Protein AF-A0A9X7Y164-F1 (afdb_monomer_lite)

Secondary structure (DSSP, 8-state):
---EEEEETTEEEEEETTEEEEEEEEE-TTS-EEEEEEEEHHHHHHHHHHTT-STT--TT-------

Structure (mmCIF, N/CA/C/O backbone):
data_AF-A0A9X7Y164-F1
#
_entry.id   AF-A0A9X7Y164-F1
#
loop_
_atom_site.group_PDB
_atom_site.id
_atom_site.type_symbol
_atom_site.label_atom_id
_atom_site.label_alt_id
_atom_site.label_comp_id
_atom_site.label_asym_id
_atom_site.label_entity_id
_atom_site.label_seq_id
_atom_site.pdbx_PDB_ins_code
_atom_site.Cartn_x
_atom_site.Cartn_y
_atom_site.Cartn_z
_atom_site.occupancy
_atom_site.B_iso_or_equiv
_atom_site.auth_seq_id
_atom_site.auth_comp_id
_atom_site.auth_asym_id
_atom_site.auth_atom_id
_atom_site.pdbx_PDB_model_num
ATOM 1 N N . MET A 1 1 ? -15.746 -6.554 -10.390 1.00 54.84 1 MET A N 1
ATOM 2 C CA . MET A 1 1 ? -14.381 -6.109 -10.027 1.00 54.84 1 MET A CA 1
ATOM 3 C C . MET A 1 1 ? -14.041 -6.612 -8.631 1.00 54.84 1 MET A C 1
ATOM 5 O O . MET A 1 1 ? -14.754 -6.270 -7.701 1.00 54.84 1 MET A O 1
ATOM 9 N N . GLY A 1 2 ? -13.005 -7.440 -8.472 1.00 65.62 2 GLY A N 1
ATOM 10 C CA . GLY A 1 2 ? -12.594 -7.937 -7.154 1.00 65.62 2 GLY A CA 1
ATOM 11 C C . GLY A 1 2 ? -11.702 -6.929 -6.433 1.00 65.62 2 GLY A C 1
ATOM 12 O O . GLY A 1 2 ? -10.642 -6.578 -6.946 1.00 65.62 2 GLY A O 1
ATOM 13 N N . TYR A 1 3 ? -12.120 -6.476 -5.256 1.00 81.62 3 TYR A N 1
ATOM 14 C CA . TYR A 1 3 ? -11.273 -5.711 -4.346 1.00 81.62 3 TYR A CA 1
ATOM 15 C C . TYR A 1 3 ? -10.431 -6.700 -3.537 1.00 81.62 3 TYR A C 1
ATOM 17 O O . TYR A 1 3 ? -10.977 -7.490 -2.769 1.00 81.62 3 TYR A O 1
ATOM 25 N N . ARG A 1 4 ? -9.111 -6.706 -3.751 1.00 90.94 4 ARG A N 1
ATOM 26 C CA . ARG A 1 4 ? -8.184 -7.559 -2.990 1.00 90.94 4 ARG A CA 1
ATOM 27 C C . ARG A 1 4 ? -7.378 -6.707 -2.031 1.00 90.94 4 ARG A C 1
ATOM 29 O O . ARG A 1 4 ? -6.926 -5.618 -2.387 1.00 90.94 4 ARG A O 1
ATOM 36 N N . VAL A 1 5 ? -7.191 -7.222 -0.826 1.00 91.50 5 VAL A N 1
ATOM 37 C CA . VAL A 1 5 ? -6.394 -6.581 0.213 1.00 91.50 5 VAL A CA 1
ATOM 38 C C . VAL A 1 5 ? -5.376 -7.586 0.715 1.00 91.50 5 VAL A C 1
ATOM 40 O O . VAL A 1 5 ? -5.730 -8.711 1.051 1.00 91.50 5 VAL A O 1
ATOM 43 N N . PHE A 1 6 ? -4.123 -7.159 0.764 1.00 92.62 6 PHE A N 1
ATOM 44 C CA . PHE A 1 6 ? -3.012 -7.903 1.336 1.00 92.62 6 PHE A CA 1
ATOM 45 C C . PHE A 1 6 ? -2.529 -7.149 2.570 1.00 92.62 6 PHE A C 1
ATOM 47 O O . PHE A 1 6 ? -2.429 -5.922 2.535 1.00 92.62 6 PHE A O 1
ATOM 54 N N . SER A 1 7 ? -2.220 -7.866 3.642 1.00 91.75 7 SER A N 1
ATOM 55 C CA . SER A 1 7 ? -1.662 -7.290 4.866 1.00 91.75 7 SER A CA 1
ATOM 56 C C . SER A 1 7 ? -0.304 -7.924 5.133 1.00 91.75 7 SER A C 1
ATOM 58 O O . SER A 1 7 ? -0.171 -9.143 5.057 1.00 91.75 7 SER A O 1
ATOM 60 N N . ALA A 1 8 ? 0.693 -7.100 5.438 1.00 88.00 8 ALA A N 1
ATOM 61 C CA . ALA A 1 8 ? 2.057 -7.523 5.724 1.00 88.00 8 ALA A CA 1
ATOM 62 C C . ALA A 1 8 ? 2.602 -6.685 6.886 1.00 88.00 8 ALA A C 1
ATOM 64 O O . ALA A 1 8 ? 3.034 -5.548 6.697 1.00 88.00 8 ALA A O 1
ATOM 65 N N . GLY A 1 9 ? 2.539 -7.230 8.103 1.00 90.12 9 GLY A N 1
ATOM 66 C CA . GLY A 1 9 ? 2.929 -6.511 9.318 1.00 90.12 9 GLY A CA 1
ATOM 67 C C . GLY A 1 9 ? 2.191 -5.176 9.456 1.00 90.12 9 GLY A C 1
ATOM 68 O O . GLY A 1 9 ? 0.963 -5.129 9.453 1.00 90.12 9 GLY A O 1
ATOM 69 N N . GLN A 1 10 ? 2.958 -4.090 9.536 1.00 94.00 10 GLN A N 1
ATOM 70 C CA . GLN A 1 10 ? 2.469 -2.709 9.628 1.00 94.00 10 GLN A CA 1
ATOM 71 C C . GLN A 1 10 ? 2.110 -2.079 8.273 1.00 94.00 10 GLN A C 1
ATOM 73 O O . GLN A 1 10 ? 2.042 -0.860 8.155 1.00 94.00 10 GLN A O 1
ATOM 78 N N . TYR A 1 11 ? 1.896 -2.886 7.233 1.00 94.75 11 TYR A N 1
ATOM 79 C CA . TYR A 1 11 ? 1.530 -2.406 5.906 1.00 94.75 11 TYR A CA 1
ATOM 80 C C . TYR A 1 11 ? 0.305 -3.123 5.357 1.00 94.75 11 TYR A C 1
ATOM 82 O O . TYR A 1 11 ? 0.052 -4.300 5.629 1.00 94.75 11 TYR A O 1
ATOM 90 N N . LYS A 1 12 ? -0.433 -2.405 4.513 1.00 95.00 12 LYS A N 1
ATOM 91 C CA . LYS A 1 12 ? -1.561 -2.925 3.748 1.00 95.00 12 LYS A CA 1
ATOM 92 C C . LYS A 1 12 ? -1.428 -2.538 2.284 1.00 95.00 12 LYS A C 1
ATOM 94 O O . LYS A 1 12 ? -1.108 -1.397 1.962 1.00 95.00 12 LYS A O 1
ATOM 99 N N . ILE A 1 13 ? -1.742 -3.467 1.391 1.00 95.75 13 ILE A N 1
ATOM 100 C CA . ILE A 1 13 ? -1.756 -3.246 -0.052 1.00 95.75 13 ILE A CA 1
ATOM 101 C C . ILE A 1 13 ? -3.169 -3.495 -0.563 1.00 95.75 13 ILE A C 1
ATOM 103 O O . ILE A 1 13 ? -3.736 -4.568 -0.365 1.00 95.75 13 ILE A O 1
ATOM 107 N N . ARG A 1 14 ? -3.746 -2.500 -1.234 1.00 95.00 14 ARG A N 1
ATOM 108 C CA . ARG A 1 14 ? -5.087 -2.568 -1.824 1.00 95.00 14 ARG A CA 1
ATOM 109 C C . ARG A 1 14 ? -4.971 -2.647 -3.339 1.00 95.00 14 ARG A C 1
ATOM 111 O O . ARG A 1 14 ? -4.316 -1.802 -3.948 1.00 95.00 14 ARG A O 1
ATOM 118 N N . GLN A 1 15 ? -5.616 -3.639 -3.943 1.00 94.50 15 GLN A N 1
ATOM 119 C CA . GLN A 1 15 ? -5.721 -3.765 -5.392 1.00 94.50 15 GLN A CA 1
ATOM 120 C C . GLN A 1 15 ? -7.023 -3.129 -5.885 1.00 94.50 15 GLN A C 1
ATOM 122 O O . GLN A 1 15 ? -8.112 -3.498 -5.442 1.00 94.50 15 GLN A O 1
ATOM 127 N N . ARG A 1 16 ? -6.912 -2.213 -6.849 1.00 91.56 16 ARG A N 1
ATOM 128 C CA . ARG A 1 16 ? -8.042 -1.575 -7.532 1.00 91.56 16 ARG A CA 1
ATOM 129 C C . ARG A 1 16 ? -7.733 -1.451 -9.019 1.00 91.56 16 ARG A C 1
ATOM 131 O O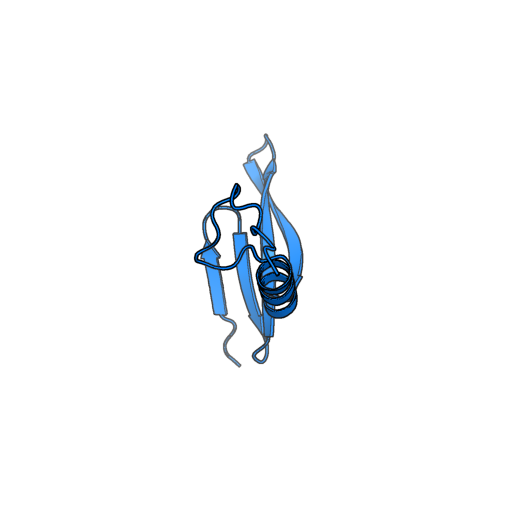 . ARG A 1 16 ? -6.715 -0.872 -9.375 1.00 91.56 16 ARG A O 1
ATOM 138 N N . ASP A 1 17 ? -8.581 -2.028 -9.870 1.00 87.88 17 ASP A N 1
ATOM 139 C CA . ASP A 1 17 ? -8.472 -1.950 -11.338 1.00 87.88 17 ASP A CA 1
ATOM 140 C C . ASP A 1 17 ? -7.045 -2.200 -11.868 1.00 87.88 17 ASP A C 1
ATOM 142 O O . ASP A 1 17 ? -6.520 -1.450 -12.686 1.00 87.88 17 ASP A O 1
ATOM 146 N N . LYS A 1 18 ? -6.399 -3.266 -11.365 1.00 88.75 18 LYS A N 1
ATOM 147 C CA . LYS A 1 18 ? -5.010 -3.685 -11.672 1.00 88.75 18 LYS A CA 1
ATOM 148 C C . LYS A 1 18 ? -3.895 -2.793 -11.107 1.00 88.75 18 LYS A C 1
ATOM 150 O O . LYS A 1 18 ? -2.727 -3.099 -11.312 1.00 88.75 18 LYS A O 1
ATOM 155 N N . LYS A 1 19 ? -4.224 -1.741 -10.362 1.00 92.88 19 LYS A N 1
ATOM 156 C CA . LYS A 1 19 ? -3.258 -0.915 -9.628 1.00 92.88 19 LYS A CA 1
ATOM 157 C C . LYS A 1 19 ? -3.189 -1.344 -8.168 1.00 92.88 19 LYS A C 1
ATOM 159 O O . LYS A 1 19 ? -4.195 -1.747 -7.583 1.00 92.88 19 LYS A O 1
ATOM 164 N N . TYR A 1 20 ? -2.000 -1.234 -7.589 1.00 95.69 20 TYR A N 1
ATOM 165 C CA . TYR A 1 20 ? -1.734 -1.572 -6.195 1.00 95.69 20 TYR A CA 1
ATOM 166 C C . TYR A 1 20 ? -1.330 -0.318 -5.427 1.00 95.69 20 TYR A C 1
ATOM 168 O O . TYR A 1 20 ? -0.463 0.437 -5.868 1.00 95.69 20 TYR A O 1
ATOM 176 N N . TYR A 1 21 ? -1.963 -0.116 -4.278 1.00 95.75 21 TYR A N 1
ATOM 177 C CA . TYR A 1 21 ? -1.801 1.060 -3.431 1.00 95.75 21 TYR A CA 1
ATOM 178 C C . TYR A 1 21 ? -1.360 0.623 -2.041 1.00 95.75 21 TYR A C 1
ATOM 180 O O . TYR A 1 21 ? -2.006 -0.239 -1.443 1.00 95.75 21 TYR A O 1
ATOM 188 N N . VAL A 1 22 ? -0.271 1.204 -1.549 1.00 96.44 22 VAL A N 1
ATOM 189 C CA . VAL A 1 22 ? 0.362 0.839 -0.280 1.00 96.44 22 VAL A CA 1
ATOM 190 C C . VAL A 1 22 ? -0.025 1.839 0.801 1.00 96.44 22 VAL A C 1
ATOM 192 O O . VAL A 1 22 ? -0.022 3.052 0.579 1.00 96.44 22 VAL A O 1
ATOM 195 N N . TYR A 1 23 ? -0.342 1.307 1.974 1.00 96.56 23 TYR A N 1
ATOM 196 C CA . TYR A 1 23 ? -0.684 2.044 3.179 1.00 96.56 23 TYR A CA 1
ATOM 197 C C . TYR A 1 23 ? 0.174 1.535 4.337 1.00 96.56 23 TYR A C 1
ATOM 199 O O . TYR A 1 23 ? 0.381 0.324 4.443 1.00 96.56 23 TYR A O 1
ATOM 207 N N . SER A 1 24 ? 0.646 2.428 5.205 1.00 95.44 24 SER A N 1
ATOM 208 C CA . SER A 1 24 ? 1.170 2.055 6.519 1.00 95.44 24 SER A CA 1
ATOM 209 C C . SER A 1 24 ? 0.030 1.999 7.529 1.00 95.44 24 SER A C 1
ATOM 211 O O . SER A 1 24 ? -0.981 2.693 7.402 1.00 95.44 24 SER A O 1
ATOM 213 N N . ILE A 1 25 ? 0.187 1.127 8.512 1.00 94.38 25 ILE A N 1
ATOM 214 C CA . ILE A 1 25 ? -0.736 0.914 9.611 1.00 94.38 25 ILE A CA 1
ATOM 215 C C . ILE A 1 25 ? -0.012 1.365 10.868 1.00 94.38 25 ILE A C 1
ATOM 217 O O . ILE A 1 25 ? 0.929 0.715 11.318 1.00 94.38 25 ILE A O 1
ATOM 221 N N . GLU A 1 26 ? -0.466 2.469 11.435 1.00 93.00 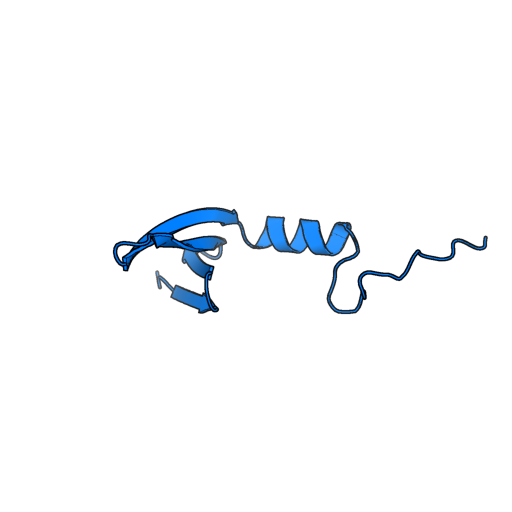26 GLU A N 1
ATOM 222 C CA . GLU A 1 26 ? 0.044 2.991 12.694 1.00 93.00 26 GLU A CA 1
ATOM 223 C C . GLU A 1 26 ? -0.984 2.707 13.784 1.00 93.00 26 GLU A C 1
ATOM 225 O O . GLU A 1 26 ? -2.188 2.876 13.577 1.00 93.00 26 GLU A O 1
ATOM 230 N N . LYS A 1 27 ? -0.510 2.237 14.939 1.00 89.62 27 LYS A N 1
ATOM 231 C CA . LYS A 1 27 ? -1.333 2.117 16.140 1.00 89.62 27 LYS A CA 1
ATOM 232 C C . LYS A 1 27 ? -0.962 3.241 17.083 1.00 89.62 27 LYS A C 1
ATOM 234 O O . LYS A 1 27 ? 0.196 3.341 17.482 1.00 89.62 27 LYS A O 1
ATOM 239 N N . ASP A 1 28 ? -1.932 4.068 17.434 1.00 85.06 28 ASP A N 1
ATOM 240 C CA . ASP A 1 28 ? -1.749 5.030 18.514 1.00 85.06 28 ASP A CA 1
ATOM 241 C C . ASP A 1 28 ? -1.773 4.337 19.884 1.00 85.06 28 ASP A C 1
ATOM 243 O O . ASP A 1 28 ? -2.221 3.196 20.026 1.00 85.06 28 ASP A O 1
ATOM 247 N N . SER A 1 29 ? -1.279 5.034 20.911 1.00 85.00 29 SER A N 1
ATOM 248 C CA . SER A 1 29 ? -1.188 4.525 22.289 1.00 85.00 29 SER A CA 1
ATOM 249 C C . SER A 1 29 ? -2.538 4.103 22.879 1.00 85.00 29 SER A C 1
ATOM 251 O O . SER A 1 29 ? -2.577 3.332 23.834 1.00 85.00 29 SER A O 1
ATOM 253 N N . ASN A 1 30 ? -3.641 4.574 22.292 1.00 87.50 30 ASN A N 1
ATOM 254 C CA . ASN A 1 30 ? -5.006 4.236 22.690 1.00 87.50 30 ASN A CA 1
ATOM 255 C C . ASN A 1 30 ? -5.553 3.011 21.933 1.00 87.50 30 ASN A C 1
ATOM 257 O O . ASN A 1 30 ? -6.706 2.633 22.125 1.00 87.50 30 ASN A O 1
ATOM 261 N N . GLY A 1 31 ? -4.741 2.388 21.075 1.00 84.69 31 GLY A N 1
ATOM 262 C CA . GLY A 1 31 ? -5.088 1.192 20.317 1.00 84.69 31 GLY A CA 1
ATOM 263 C C . GLY A 1 31 ? -5.880 1.450 19.035 1.00 84.69 31 GLY A C 1
ATOM 264 O O . GLY A 1 31 ? -6.265 0.476 18.380 1.00 84.69 31 GLY A O 1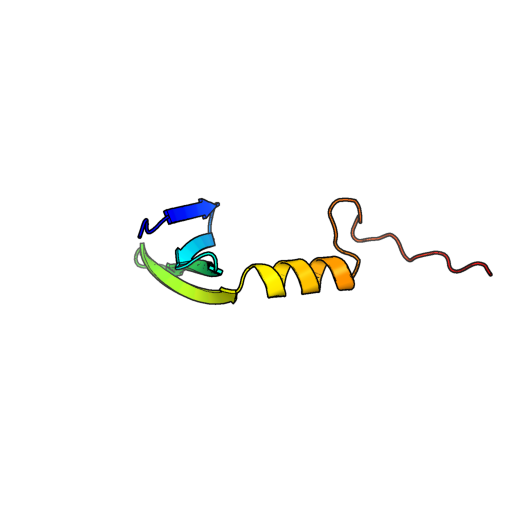
ATOM 265 N N . ASN A 1 32 ? -6.114 2.707 18.639 1.00 90.25 32 ASN A N 1
ATOM 266 C CA . ASN A 1 32 ? -6.772 2.986 17.367 1.00 90.25 32 ASN A CA 1
ATOM 267 C C . ASN A 1 32 ? -5.795 2.742 16.218 1.00 90.25 32 ASN A C 1
ATOM 269 O O . ASN A 1 32 ? -4.580 2.905 16.333 1.00 90.25 32 ASN A O 1
ATOM 273 N N . VAL A 1 33 ? -6.353 2.280 15.102 1.00 89.38 33 VAL A N 1
ATOM 274 C CA . VAL A 1 33 ? -5.594 1.950 13.902 1.00 89.38 33 VAL A CA 1
ATOM 275 C C . VAL A 1 33 ? -5.781 3.067 12.891 1.00 89.38 33 VAL A C 1
ATOM 277 O O . VAL A 1 33 ? -6.895 3.305 12.422 1.00 89.38 33 VAL A O 1
ATOM 280 N N . LYS A 1 34 ? -4.680 3.712 12.516 1.00 92.19 34 LYS A N 1
ATOM 281 C CA . LYS A 1 34 ? -4.635 4.720 11.463 1.00 92.19 34 LYS A CA 1
ATOM 282 C C . LYS A 1 34 ? -3.971 4.140 10.220 1.00 92.19 34 LYS A C 1
ATOM 284 O O . LYS A 1 34 ? -2.866 3.607 10.279 1.00 92.19 34 LYS A O 1
ATOM 289 N N . GLU A 1 35 ? -4.653 4.248 9.084 1.00 93.44 35 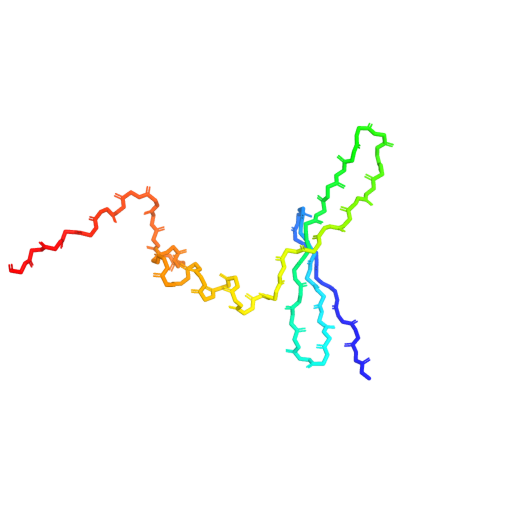GLU A N 1
ATOM 290 C CA . GLU A 1 35 ? -4.109 3.866 7.780 1.00 93.44 35 GLU A CA 1
ATOM 291 C C . GLU A 1 35 ? -3.625 5.118 7.039 1.00 93.44 35 GLU A C 1
ATOM 293 O O . GLU A 1 35 ? -4.430 5.975 6.667 1.00 93.44 35 GLU A O 1
ATOM 298 N N . THR A 1 36 ? -2.321 5.212 6.786 1.00 95.44 36 THR A N 1
ATOM 299 C CA . THR A 1 36 ? -1.711 6.339 6.067 1.00 95.44 36 THR A CA 1
ATOM 300 C C . THR A 1 36 ? -1.327 5.896 4.658 1.00 95.44 36 THR A C 1
ATOM 302 O O . THR A 1 36 ? -0.639 4.895 4.476 1.00 95.44 36 THR A O 1
ATOM 305 N N . TYR A 1 37 ? -1.787 6.615 3.631 1.00 95.50 37 TYR A N 1
ATOM 306 C CA . TYR A 1 37 ? -1.430 6.312 2.242 1.00 95.50 37 TYR A CA 1
ATOM 307 C C . TYR A 1 37 ? 0.035 6.666 1.967 1.00 95.50 37 TYR A C 1
ATOM 309 O O . TYR A 1 37 ? 0.436 7.811 2.154 1.00 95.50 37 TYR A O 1
ATOM 317 N N . ILE A 1 38 ? 0.808 5.690 1.485 1.00 95.75 38 ILE A N 1
ATOM 318 C CA . ILE A 1 38 ? 2.233 5.857 1.166 1.00 95.75 38 ILE A CA 1
ATOM 319 C C . ILE A 1 38 ? 2.425 6.153 -0.321 1.00 95.75 38 ILE A C 1
ATOM 321 O O . ILE A 1 38 ? 3.188 7.039 -0.696 1.00 95.75 38 ILE A O 1
ATOM 325 N N . GLY A 1 39 ? 1.736 5.412 -1.190 1.00 95.69 39 GLY A N 1
ATOM 326 C CA . GLY A 1 39 ? 1.907 5.565 -2.629 1.00 95.69 39 GLY A CA 1
ATOM 327 C C . GLY A 1 39 ? 1.499 4.340 -3.445 1.00 95.69 39 GLY A C 1
ATOM 328 O O . GLY A 1 39 ? 1.101 3.310 -2.895 1.00 95.69 39 GLY A O 1
ATOM 329 N N . PRO A 1 40 ? 1.592 4.430 -4.781 1.00 96.50 40 PRO A N 1
ATOM 330 C CA . PRO A 1 40 ? 1.401 3.284 -5.657 1.00 96.50 40 PRO A CA 1
ATOM 331 C C . PRO A 1 40 ? 2.610 2.341 -5.577 1.00 96.50 40 PRO A C 1
ATOM 333 O O . PRO A 1 40 ? 3.756 2.789 -5.629 1.00 96.50 40 PRO A O 1
ATOM 336 N N . LEU A 1 41 ? 2.349 1.033 -5.502 1.00 94.69 41 LEU A N 1
ATOM 337 C CA . LEU A 1 41 ? 3.377 0.003 -5.306 1.00 94.69 41 LEU A CA 1
ATOM 338 C C . LEU A 1 41 ? 4.457 0.027 -6.397 1.00 94.69 41 LEU A C 1
ATOM 340 O O . LEU A 1 41 ? 5.637 -0.066 -6.085 1.00 94.69 41 LEU A O 1
ATOM 344 N N . ASP A 1 42 ? 4.059 0.209 -7.657 1.00 93.81 42 ASP A N 1
ATOM 345 C CA . ASP A 1 42 ? 4.965 0.270 -8.813 1.00 93.81 42 ASP A CA 1
ATOM 346 C C . ASP A 1 42 ? 6.062 1.336 -8.649 1.00 93.81 42 ASP A C 1
ATOM 348 O O . ASP A 1 42 ? 7.246 1.046 -8.805 1.00 93.81 42 ASP A O 1
ATOM 352 N N . LYS A 1 43 ? 5.689 2.550 -8.217 1.00 94.38 43 LYS A N 1
ATOM 353 C CA . LYS A 1 43 ? 6.659 3.633 -7.996 1.00 94.38 43 LYS A CA 1
ATOM 354 C C . LYS A 1 43 ? 7.615 3.328 -6.84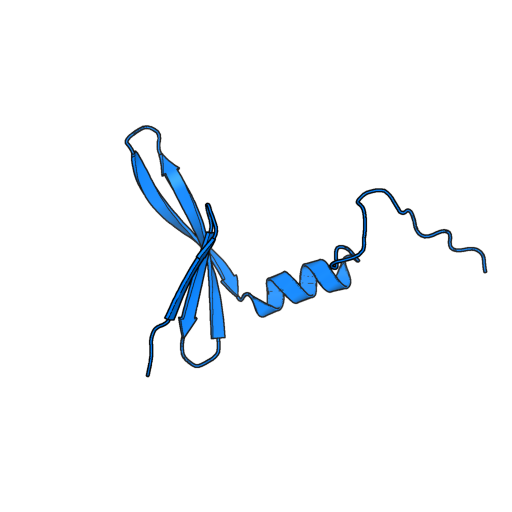9 1.00 94.38 43 LYS A C 1
ATOM 356 O O . LYS A 1 43 ? 8.783 3.690 -6.929 1.00 94.38 43 LYS A O 1
ATOM 361 N N . ILE A 1 44 ? 7.120 2.684 -5.792 1.00 92.69 44 ILE A N 1
ATOM 362 C CA . ILE A 1 44 ? 7.936 2.298 -4.637 1.00 92.69 44 ILE A CA 1
ATOM 363 C C . ILE A 1 44 ? 8.970 1.259 -5.076 1.00 92.69 44 ILE A C 1
ATOM 365 O O . ILE A 1 44 ? 10.161 1.453 -4.861 1.00 92.69 44 ILE A O 1
ATOM 369 N N . VAL A 1 45 ? 8.537 0.197 -5.759 1.00 91.25 45 VAL A N 1
ATOM 370 C CA . VAL A 1 45 ? 9.439 -0.847 -6.267 1.00 91.25 45 VAL A CA 1
ATOM 371 C C . VAL A 1 45 ? 10.466 -0.259 -7.236 1.00 91.25 45 VAL A C 1
ATOM 373 O O . VAL A 1 45 ? 11.655 -0.531 -7.089 1.00 91.25 45 VAL A O 1
ATOM 376 N N . LYS A 1 46 ? 10.036 0.599 -8.171 1.00 91.31 46 LYS A N 1
ATOM 377 C CA . LYS A 1 46 ? 10.929 1.295 -9.108 1.00 91.31 46 LYS A CA 1
ATOM 378 C C . LYS A 1 46 ? 11.994 2.111 -8.376 1.00 91.31 46 LYS A C 1
ATOM 380 O O . LYS A 1 46 ? 13.166 1.982 -8.704 1.00 91.31 46 LYS A O 1
ATOM 385 N N . PHE A 1 47 ? 11.610 2.878 -7.352 1.00 89.81 47 PHE A N 1
ATOM 386 C CA . PHE A 1 47 ? 12.548 3.662 -6.545 1.00 89.81 47 PHE A CA 1
ATOM 387 C C . PHE A 1 47 ? 13.625 2.788 -5.889 1.00 89.81 47 PHE A C 1
ATOM 389 O O . PHE A 1 47 ? 14.809 3.099 -5.997 1.00 89.81 47 PHE A O 1
ATOM 396 N N . TYR A 1 48 ? 13.240 1.683 -5.242 1.00 85.88 48 TYR A N 1
ATOM 397 C CA . TYR A 1 48 ? 14.208 0.788 -4.595 1.00 85.88 48 TYR A CA 1
ATOM 398 C C . TYR A 1 48 ? 15.085 0.045 -5.606 1.00 85.88 48 TYR A C 1
ATOM 400 O O . TYR A 1 48 ? 16.280 -0.116 -5.368 1.00 85.88 48 TYR A O 1
ATOM 408 N N . CYS A 1 49 ? 14.525 -0.344 -6.753 1.00 85.31 49 CYS A N 1
ATOM 409 C CA . CYS A 1 49 ? 15.281 -0.971 -7.833 1.00 85.31 49 CYS A CA 1
ATOM 410 C C . CYS A 1 49 ? 16.320 -0.009 -8.436 1.00 85.31 49 CYS A C 1
ATOM 412 O O . CYS A 1 49 ? 17.464 -0.396 -8.646 1.00 85.31 49 CYS A O 1
ATOM 414 N N . GLU A 1 50 ? 15.953 1.256 -8.669 1.00 85.81 50 GLU A N 1
ATOM 415 C CA . GLU A 1 50 ? 16.853 2.288 -9.209 1.00 85.81 50 GLU A CA 1
ATOM 416 C C . GLU A 1 50 ? 17.926 2.723 -8.209 1.00 85.81 50 GLU A C 1
ATOM 418 O O . GLU A 1 50 ? 19.049 3.033 -8.596 1.00 85.81 50 GLU A O 1
ATOM 423 N N . LYS A 1 51 ? 17.609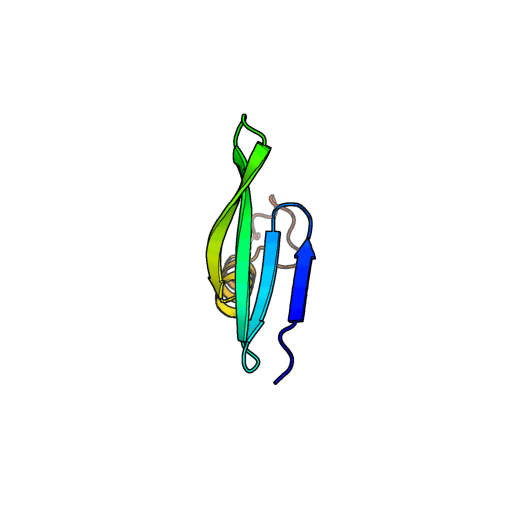 2.724 -6.910 1.00 80.12 51 LYS A N 1
ATOM 424 C CA . LYS A 1 51 ? 18.576 3.013 -5.841 1.00 80.12 51 LYS A CA 1
ATOM 425 C C . LYS A 1 51 ? 19.540 1.857 -5.565 1.00 80.12 51 LYS A C 1
ATOM 427 O O . LYS A 1 51 ? 20.326 1.951 -4.628 1.00 80.12 51 LYS A O 1
ATOM 432 N N . GLY A 1 52 ? 19.474 0.782 -6.349 1.00 66.81 52 GLY A N 1
ATOM 433 C CA . GLY A 1 52 ? 20.313 -0.397 -6.180 1.00 66.81 52 GLY A CA 1
ATOM 434 C C . GLY A 1 52 ? 19.933 -1.250 -4.974 1.00 66.81 52 GLY A C 1
ATOM 435 O O . GLY A 1 52 ? 20.545 -2.277 -4.781 1.00 66.81 52 GLY A O 1
ATOM 436 N N . LEU A 1 53 ? 18.892 -0.912 -4.208 1.00 65.75 53 LEU A N 1
ATOM 437 C CA . LEU A 1 53 ? 18.431 -1.650 -3.019 1.00 65.75 53 LEU A CA 1
ATOM 438 C C . LEU A 1 53 ? 17.526 -2.843 -3.380 1.00 65.75 53 LEU A C 1
ATOM 440 O O . LEU A 1 53 ? 16.626 -3.217 -2.626 1.00 65.75 53 LEU A O 1
ATOM 444 N N . GLY A 1 54 ? 17.713 -3.400 -4.577 1.00 57.34 54 GLY A N 1
ATOM 445 C CA . GLY A 1 54 ? 16.979 -4.570 -5.041 1.00 57.34 54 GLY A CA 1
ATOM 446 C C . GLY A 1 54 ? 17.325 -5.823 -4.225 1.00 57.34 54 GLY A C 1
ATOM 447 O O . GLY A 1 54 ? 18.329 -5.843 -3.509 1.00 57.34 54 GLY A O 1
ATOM 448 N N . PRO A 1 55 ? 16.510 -6.889 -4.322 1.00 49.75 55 PRO A N 1
ATOM 449 C CA . PRO A 1 55 ? 16.810 -8.163 -3.676 1.00 49.75 55 PRO A CA 1
ATOM 450 C C . PRO A 1 55 ? 18.165 -8.680 -4.185 1.00 49.75 55 PRO A C 1
ATOM 452 O O . PRO A 1 55 ? 18.282 -9.083 -5.339 1.00 49.75 55 PRO A O 1
ATOM 455 N N . GLY A 1 56 ? 19.188 -8.599 -3.329 1.00 54.06 56 GLY A N 1
ATOM 456 C CA . GLY A 1 56 ? 20.584 -8.909 -3.659 1.00 54.06 56 GLY A CA 1
ATOM 457 C C . GLY A 1 56 ? 21.600 -7.821 -3.292 1.00 54.06 56 GLY A C 1
ATOM 458 O O . GLY A 1 56 ? 22.792 -8.073 -3.419 1.00 54.06 56 GLY A O 1
ATOM 459 N N . PHE A 1 57 ? 21.171 -6.641 -2.831 1.00 50.53 57 PHE A N 1
ATOM 460 C CA . PHE A 1 57 ? 22.087 -5.575 -2.419 1.00 50.53 57 PHE A CA 1
ATOM 461 C C . PHE A 1 57 ? 22.110 -5.433 -0.898 1.00 50.53 57 PHE A C 1
ATOM 463 O O . PHE A 1 57 ? 21.161 -4.943 -0.280 1.00 50.53 57 PHE A O 1
ATOM 470 N N . GLU A 1 58 ? 23.192 -5.898 -0.281 1.00 55.59 58 GLU A N 1
ATOM 471 C CA . GLU A 1 58 ? 23.443 -5.663 1.136 1.00 55.59 58 GLU A CA 1
ATOM 472 C C . GLU A 1 58 ? 23.764 -4.170 1.348 1.00 55.59 58 GLU A C 1
ATOM 474 O O . GLU A 1 58 ? 24.529 -3.584 0.572 1.00 55.59 58 GLU A O 1
ATOM 479 N N . PRO A 1 59 ? 23.195 -3.506 2.373 1.00 47.16 59 PRO A N 1
ATOM 480 C CA . PRO A 1 59 ? 23.571 -2.139 2.714 1.00 47.16 59 PRO A CA 1
ATOM 481 C C . PRO A 1 59 ? 25.036 -2.130 3.182 1.00 47.16 59 PRO A C 1
ATOM 483 O O . PRO A 1 59 ? 25.331 -2.430 4.333 1.00 47.16 59 PRO A O 1
ATOM 486 N N . GLY A 1 60 ? 25.959 -1.831 2.266 1.00 53.00 60 GLY A N 1
ATOM 487 C CA . GLY A 1 60 ? 27.403 -1.870 2.522 1.00 53.00 60 GLY A CA 1
ATOM 488 C C . GLY A 1 60 ? 28.265 -2.134 1.287 1.00 53.00 60 GLY A C 1
ATOM 489 O O . GLY A 1 60 ? 29.461 -1.855 1.319 1.00 53.00 60 GLY A O 1
ATOM 490 N N . THR A 1 61 ? 27.689 -2.604 0.178 1.00 55.03 61 THR A N 1
ATOM 491 C CA . THR A 1 61 ? 28.442 -2.756 -1.072 1.00 55.03 61 THR A CA 1
ATOM 492 C C . THR A 1 61 ? 28.577 -1.398 -1.766 1.00 55.03 61 THR A C 1
ATOM 494 O O . THR A 1 61 ? 27.795 -1.041 -2.644 1.00 55.03 61 THR A O 1
ATOM 497 N N . SER A 1 62 ? 29.583 -0.611 -1.373 1.00 57.16 62 SER A N 1
ATOM 498 C CA . SER A 1 62 ? 30.117 0.432 -2.253 1.00 57.16 62 SER A CA 1
ATOM 499 C C . SER A 1 62 ? 30.606 -0.263 -3.517 1.00 57.16 62 SER A C 1
ATOM 501 O O . SER A 1 62 ? 31.551 -1.049 -3.466 1.00 57.16 62 SER A O 1
ATOM 503 N N . GLY A 1 63 ? 29.921 -0.031 -4.637 1.00 48.75 63 GLY A N 1
ATOM 504 C CA . GLY A 1 63 ? 30.359 -0.523 -5.934 1.00 48.75 63 GLY A CA 1
ATOM 505 C C . GLY A 1 63 ? 31.793 -0.063 -6.180 1.00 48.75 63 GLY A C 1
ATOM 506 O O . GLY A 1 63 ? 32.042 1.136 -6.282 1.00 48.75 63 GLY A O 1
ATOM 507 N N . SER A 1 64 ? 32.732 -1.007 -6.234 1.00 53.09 64 SER A N 1
ATOM 508 C CA . SER A 1 64 ? 34.082 -0.732 -6.715 1.00 53.09 64 SER A CA 1
ATOM 509 C C . SER A 1 64 ? 33.962 -0.446 -8.206 1.00 53.09 64 SER A C 1
ATOM 511 O O . SER A 1 64 ? 33.839 -1.364 -9.014 1.00 53.09 64 SER A O 1
ATOM 513 N N . THR A 1 65 ? 33.910 0.831 -8.574 1.00 53.66 65 THR A N 1
ATOM 514 C CA . THR A 1 65 ? 34.147 1.250 -9.952 1.00 53.66 65 THR A CA 1
ATOM 515 C C . THR A 1 65 ? 35.652 1.238 -10.170 1.00 53.66 65 THR A C 1
ATOM 517 O O . THR A 1 65 ? 36.314 2.241 -9.921 1.00 53.66 65 THR A O 1
ATOM 520 N N . ASP A 1 66 ? 36.182 0.091 -10.582 1.00 44.75 66 ASP A N 1
ATOM 521 C CA . ASP A 1 66 ? 37.503 0.017 -11.201 1.00 44.75 66 ASP A CA 1
ATOM 522 C C . ASP A 1 66 ? 37.272 -0.144 -12.710 1.00 44.75 66 ASP A C 1
ATOM 524 O O . ASP A 1 66 ? 36.801 -1.187 -13.174 1.00 44.75 66 ASP A O 1
ATOM 528 N N . LEU A 1 67 ? 37.486 0.953 -13.440 1.00 44.94 67 LEU A N 1
ATOM 529 C CA . LEU A 1 67 ? 37.540 1.047 -14.899 1.00 44.94 67 LEU A CA 1
ATOM 530 C C . LEU A 1 67 ? 38.793 1.842 -15.264 1.00 44.94 67 LEU A C 1
ATOM 532 O O . LEU A 1 67 ? 39.004 2.895 -14.618 1.00 44.94 67 LEU A O 1
#

Radius of gyration: 16.51 Å; chains: 1; bounding box: 52×15×38 Å

Foldseek 3Di:
DDWDWDDDPQKIWIDDPNWIWIWGWDADPVRDTDTHTDGTPVVVQVVCVVVVVPDPDDPPPPPPPDD

pLDDT: mean 81.53, std 17.18, range [44.75, 96.56]

Sequence (67 aa):
MGYRVFSAGQYKIRQRDKKYYVYSIEKDSNGNVKETYIGPLDKIVKFYCEKGLGPGFEPGTSGSTDL